Protein AF-A0A5D2IT10-F1 (afdb_monomer_lite)

pLDDT: mean 72.0, std 15.16, range [38.53, 90.75]

Organism: Gossypium tomentosum (NCBI:txid34277)

Structure (mmCIF, N/CA/C/O backbone):
data_AF-A0A5D2IT10-F1
#
_entry.id   AF-A0A5D2IT10-F1
#
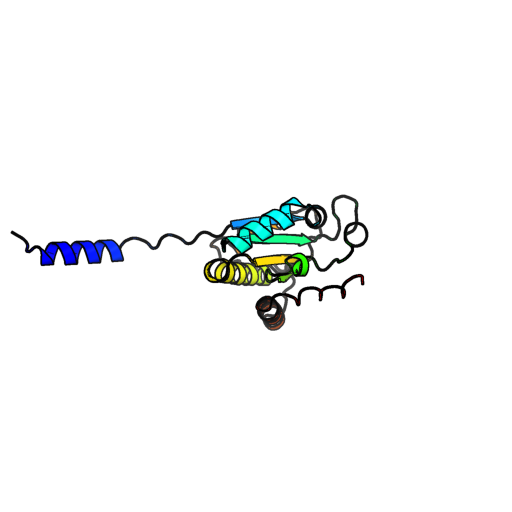loop_
_atom_site.group_PDB
_atom_site.id
_atom_site.type_symbol
_atom_site.label_atom_id
_atom_site.label_alt_id
_atom_site.label_comp_id
_atom_site.label_asym_id
_atom_site.label_entity_id
_atom_site.label_seq_id
_atom_site.pdbx_PDB_ins_code
_atom_site.Cartn_x
_atom_site.Cartn_y
_atom_site.Cartn_z
_atom_site.occupancy
_atom_site.B_iso_or_equiv
_atom_site.auth_seq_id
_atom_site.auth_comp_id
_atom_site.auth_asym_id
_atom_site.auth_atom_id
_atom_site.pdbx_PDB_model_num
ATOM 1 N N . MET A 1 1 ? -26.273 17.226 50.286 1.00 62.66 1 MET A N 1
ATOM 2 C CA . MET A 1 1 ? -25.646 16.013 49.720 1.00 62.66 1 MET A CA 1
ATOM 3 C C . MET A 1 1 ? -26.176 15.873 48.305 1.00 62.66 1 MET A C 1
ATOM 5 O O . MET A 1 1 ? -27.368 15.647 48.166 1.00 62.66 1 MET A O 1
ATOM 9 N N . THR A 1 2 ? -25.361 16.122 47.278 1.00 70.25 2 THR A N 1
ATOM 10 C CA . THR A 1 2 ? -25.762 15.884 45.879 1.00 70.25 2 THR A CA 1
ATOM 11 C C . THR A 1 2 ? -26.135 14.417 45.708 1.00 70.25 2 THR A C 1
ATOM 13 O O . THR A 1 2 ? -25.456 13.541 46.259 1.00 70.25 2 THR A O 1
ATOM 16 N N . SER A 1 3 ? -27.249 14.166 45.022 1.00 81.94 3 SER A N 1
ATOM 17 C CA . SER A 1 3 ? -27.814 12.828 44.885 1.00 81.94 3 SER A CA 1
ATOM 18 C C . SER A 1 3 ? -26.859 11.932 44.090 1.00 81.94 3 SER A C 1
ATOM 20 O O . SER A 1 3 ? -26.036 12.413 43.307 1.00 81.94 3 SER A O 1
ATOM 22 N N . LEU A 1 4 ? -26.926 10.616 44.304 1.00 83.50 4 LEU A N 1
ATOM 23 C CA . LEU A 1 4 ? -26.081 9.660 43.578 1.00 83.50 4 LEU A CA 1
ATOM 24 C C . LEU A 1 4 ? -26.278 9.791 42.054 1.00 83.50 4 LEU A C 1
ATOM 26 O O . LEU A 1 4 ? -25.324 9.674 41.292 1.00 83.50 4 LEU A O 1
ATOM 30 N N . THR A 1 5 ? -27.497 10.132 41.637 1.00 82.31 5 THR A N 1
ATOM 31 C CA . THR A 1 5 ? -27.884 10.435 40.257 1.00 82.31 5 THR A CA 1
ATOM 32 C C . THR A 1 5 ? -27.163 11.655 39.682 1.00 82.31 5 THR A C 1
ATOM 34 O O . THR A 1 5 ? -26.700 11.587 38.548 1.00 82.31 5 THR A O 1
ATOM 37 N N . ASP A 1 6 ? -26.953 12.720 40.464 1.00 85.12 6 ASP A N 1
ATOM 38 C CA . ASP A 1 6 ? -26.204 13.904 40.001 1.00 85.12 6 ASP A CA 1
ATOM 39 C C . ASP A 1 6 ? -24.723 13.582 39.763 1.00 85.12 6 ASP A C 1
ATOM 41 O O . ASP A 1 6 ? -24.081 14.141 38.875 1.00 85.12 6 ASP A O 1
ATOM 45 N N . LYS A 1 7 ? -24.163 12.661 40.559 1.00 88.06 7 LYS A N 1
ATOM 46 C CA . LYS A 1 7 ? -22.774 12.208 40.402 1.00 88.06 7 LYS A CA 1
ATOM 47 C C . LYS A 1 7 ? -22.599 11.317 39.174 1.00 88.06 7 LYS A C 1
ATOM 49 O O . LYS A 1 7 ? -21.593 11.457 38.488 1.00 88.06 7 LYS A O 1
ATOM 54 N N . ILE A 1 8 ? -23.571 10.448 38.889 1.00 87.25 8 ILE A N 1
ATOM 55 C CA . ILE A 1 8 ? -23.568 9.592 37.692 1.00 87.25 8 ILE A CA 1
ATOM 56 C C . ILE A 1 8 ? -23.685 10.451 36.431 1.00 87.25 8 ILE A C 1
ATOM 58 O O . ILE A 1 8 ? -22.838 10.333 35.553 1.00 87.25 8 ILE A O 1
ATOM 62 N N . ALA A 1 9 ? -24.634 11.392 36.388 1.00 86.19 9 ALA A N 1
ATOM 63 C CA . ALA A 1 9 ? -24.802 12.293 35.245 1.00 86.19 9 ALA A CA 1
ATOM 64 C C . ALA A 1 9 ? -23.547 13.144 34.980 1.00 86.19 9 ALA A C 1
ATOM 66 O O . ALA A 1 9 ? -23.167 13.373 33.833 1.00 86.19 9 ALA A O 1
ATOM 67 N N . LYS A 1 10 ? -22.859 13.580 36.044 1.00 84.94 10 LYS A N 1
ATOM 68 C CA . LYS A 1 10 ? -21.592 14.307 35.923 1.00 84.94 10 LYS A CA 1
ATOM 69 C C . LYS A 1 10 ? -20.466 13.422 35.374 1.00 84.94 10 LYS A C 1
ATOM 71 O O . LYS A 1 10 ? -19.724 13.875 34.510 1.00 84.94 10 LYS A O 1
ATOM 76 N N . MET A 1 11 ? -20.356 12.175 35.835 1.00 82.75 11 MET A N 1
ATOM 77 C CA . MET A 1 11 ? -19.365 11.226 35.311 1.00 82.75 11 MET A CA 1
ATOM 78 C C . MET A 1 11 ? -19.638 10.842 33.850 1.00 82.75 11 MET A C 1
ATOM 80 O O . MET A 1 11 ? -18.695 10.722 33.076 1.00 82.75 11 MET A O 1
ATOM 84 N N . GLU A 1 12 ? -20.903 10.687 33.450 1.00 83.31 12 GLU A N 1
ATOM 85 C CA . GLU A 1 12 ? -21.279 10.422 32.053 1.00 83.31 12 GLU A CA 1
ATOM 86 C C . GLU A 1 12 ? -20.942 11.606 31.135 1.00 83.31 12 GLU A C 1
ATOM 88 O O . GLU A 1 12 ? -20.397 11.406 30.049 1.00 83.31 12 GLU A O 1
ATOM 93 N N . ALA A 1 13 ? -21.182 12.838 31.594 1.00 81.38 13 ALA A N 1
ATOM 94 C CA . ALA A 1 13 ? -20.818 14.049 30.862 1.00 81.38 13 ALA A CA 1
ATOM 95 C C . ALA A 1 13 ? -19.292 14.223 30.732 1.00 81.38 13 ALA A C 1
ATOM 97 O O . ALA A 1 13 ? -18.807 14.612 29.673 1.00 81.38 13 ALA A O 1
ATOM 98 N N . GLU A 1 14 ? -18.525 13.903 31.779 1.00 80.69 14 GLU A N 1
ATOM 99 C CA . GLU A 1 14 ? -17.054 13.933 31.747 1.00 80.69 14 GLU A CA 1
ATOM 100 C C . GLU A 1 14 ? -16.475 12.839 30.833 1.00 80.69 14 GLU A C 1
ATOM 102 O O . GLU A 1 14 ? -15.496 13.086 30.131 1.00 80.69 14 GLU A O 1
ATOM 107 N N . LEU A 1 15 ? -17.106 11.659 30.768 1.00 75.88 15 LEU A N 1
ATOM 108 C CA . LEU A 1 15 ? -16.718 10.583 29.850 1.00 75.88 15 LEU A CA 1
ATOM 109 C C . LEU A 1 15 ? -16.981 10.955 28.380 1.00 75.88 15 LEU A C 1
ATOM 111 O O . LEU A 1 15 ? -16.189 10.610 27.509 1.00 75.88 15 LEU A O 1
ATOM 115 N N . GLN A 1 16 ? -18.070 11.677 28.101 1.00 69.75 16 GLN A N 1
ATOM 116 C CA . GLN A 1 16 ? -18.397 12.178 26.759 1.00 69.75 16 GLN A CA 1
ATOM 117 C C . GLN A 1 16 ? -17.571 13.409 26.354 1.00 69.75 16 GLN A C 1
ATOM 119 O O . GLN A 1 16 ? -17.407 13.662 25.163 1.00 69.75 16 GLN A O 1
ATOM 124 N N . ALA A 1 17 ? -17.043 14.160 27.325 1.00 73.56 17 ALA A N 1
ATOM 125 C CA . ALA A 1 17 ? -16.136 15.285 27.100 1.00 73.56 17 ALA A CA 1
ATOM 126 C C . ALA A 1 17 ? -14.662 14.864 26.944 1.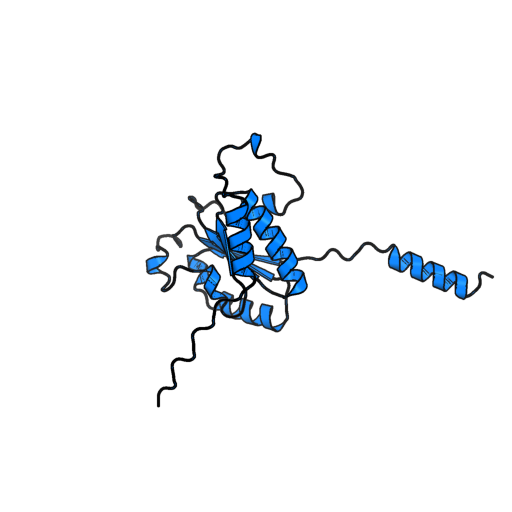00 73.56 17 ALA A C 1
ATOM 128 O O . ALA A 1 17 ? -13.828 15.699 26.590 1.00 73.56 17 ALA A O 1
ATOM 129 N N . ALA A 1 18 ? -14.326 13.597 27.214 1.00 70.50 18 ALA A N 1
ATOM 130 C CA . ALA A 1 18 ? -12.990 13.074 26.971 1.00 70.50 18 ALA A CA 1
ATOM 131 C C . ALA A 1 18 ? -12.673 13.143 25.469 1.00 70.50 18 ALA A C 1
ATOM 133 O O . ALA A 1 18 ? -13.468 12.704 24.636 1.00 70.50 18 ALA A O 1
ATOM 134 N N . GLU A 1 19 ? -11.513 13.704 25.120 1.00 64.31 19 GLU A N 1
ATOM 135 C CA . GLU A 1 19 ? -11.099 13.805 23.722 1.00 64.31 19 GLU A CA 1
ATOM 136 C C . GLU A 1 19 ? -11.079 12.411 23.076 1.00 64.31 19 GLU A C 1
ATOM 138 O O . GLU A 1 19 ? -10.562 11.459 23.678 1.00 64.31 1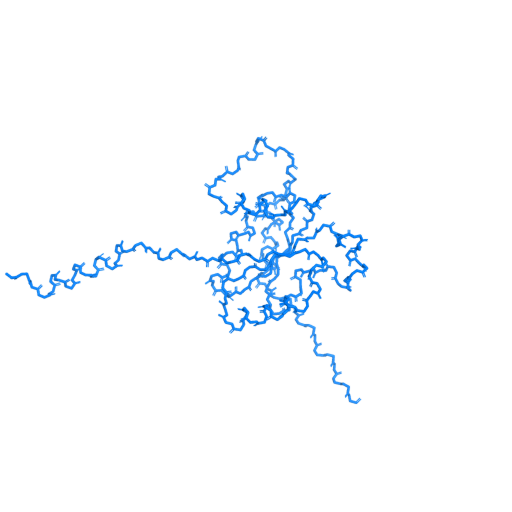9 GLU A O 1
ATOM 143 N N . PRO A 1 20 ? -11.637 12.258 21.861 1.00 62.12 20 PRO A N 1
ATOM 144 C CA . PRO A 1 20 ? -11.649 10.972 21.189 1.00 62.12 20 PRO A CA 1
ATOM 145 C C . PRO A 1 20 ? -10.211 10.483 21.033 1.00 62.12 20 PRO A C 1
ATOM 147 O O . PRO A 1 20 ? -9.344 11.216 20.550 1.00 62.12 20 PRO A O 1
ATOM 150 N N . VAL A 1 21 ? -9.959 9.235 21.440 1.00 59.97 21 VAL A N 1
ATOM 151 C CA . VAL A 1 21 ? -8.648 8.601 21.278 1.00 59.97 21 VAL A CA 1
ATOM 152 C C . VAL A 1 21 ? -8.259 8.723 19.810 1.00 59.97 21 VAL A C 1
ATOM 154 O O . VAL A 1 21 ? -8.938 8.196 18.927 1.00 59.97 21 VAL A O 1
ATOM 157 N N . LYS A 1 22 ? -7.193 9.480 19.540 1.00 64.88 22 LYS A N 1
ATOM 158 C CA . LYS A 1 22 ? -6.757 9.773 18.177 1.00 64.88 22 LYS A CA 1
ATOM 159 C C . LYS A 1 22 ? -6.429 8.451 17.487 1.00 64.88 22 LYS A C 1
ATOM 161 O O . LYS A 1 22 ? -5.488 7.767 17.877 1.00 64.88 22 LYS A O 1
ATOM 166 N N . SER A 1 23 ? -7.210 8.081 16.475 1.00 70.38 23 SER A N 1
ATOM 167 C CA . SER A 1 23 ? -6.997 6.851 15.714 1.00 70.38 23 SER A CA 1
ATOM 168 C C . SER A 1 23 ? -5.669 6.943 14.956 1.00 70.38 23 SER A C 1
ATOM 170 O O . SER A 1 23 ? -5.513 7.800 14.076 1.00 70.38 23 SER A O 1
ATOM 172 N N . VAL A 1 24 ? -4.715 6.085 15.311 1.00 80.50 24 VAL A N 1
ATOM 173 C CA . VAL A 1 24 ? -3.382 6.036 14.700 1.00 80.50 24 VAL A CA 1
ATOM 174 C C . VAL A 1 24 ? -3.351 4.930 13.652 1.00 80.50 24 VAL A C 1
ATOM 176 O O . VAL A 1 24 ? -3.832 3.827 13.892 1.00 80.50 24 VAL A O 1
ATOM 179 N N . VAL A 1 25 ? -2.767 5.234 12.497 1.00 82.62 25 VAL A N 1
ATOM 180 C CA . VAL A 1 25 ? -2.442 4.259 11.450 1.00 82.62 25 VAL A CA 1
ATOM 181 C C . VAL A 1 25 ? -0.932 4.242 11.255 1.00 82.62 25 VAL A C 1
ATOM 183 O O . VAL A 1 25 ? -0.275 5.266 11.454 1.00 82.62 25 VAL A O 1
ATOM 186 N N . PHE A 1 26 ? -0.380 3.094 10.872 1.00 82.62 26 PHE A N 1
ATOM 187 C CA . PHE A 1 26 ? 1.049 2.954 10.598 1.00 82.62 26 PHE A CA 1
ATOM 188 C C . PHE A 1 26 ? 1.302 2.853 9.097 1.00 82.62 26 PHE A C 1
ATOM 190 O O . PHE A 1 26 ? 0.716 2.005 8.431 1.00 82.62 26 PHE A O 1
ATOM 197 N N . PHE A 1 27 ? 2.211 3.679 8.582 1.00 83.19 27 PHE A N 1
ATOM 198 C CA . PHE A 1 27 ? 2.716 3.571 7.214 1.00 83.19 27 PHE A CA 1
ATOM 199 C C . PHE A 1 27 ? 4.065 2.849 7.230 1.00 83.19 27 PHE A C 1
ATOM 201 O O . PHE A 1 27 ? 5.007 3.295 7.886 1.00 83.19 27 PHE A O 1
ATOM 208 N N . ALA A 1 28 ? 4.157 1.731 6.515 1.00 84.94 28 ALA A N 1
ATOM 209 C CA . ALA A 1 28 ? 5.374 0.944 6.360 1.00 84.94 28 ALA A CA 1
ATOM 210 C C . ALA A 1 28 ? 5.832 1.007 4.900 1.00 84.94 28 ALA A C 1
ATOM 212 O O . ALA A 1 28 ? 5.216 0.396 4.029 1.00 84.94 28 ALA A O 1
ATOM 213 N N . LEU A 1 29 ? 6.903 1.756 4.642 1.00 83.25 29 LEU A N 1
ATOM 214 C CA . LEU A 1 29 ? 7.400 2.016 3.294 1.00 83.25 29 LEU A CA 1
ATOM 215 C C . LEU A 1 29 ? 8.480 1.003 2.889 1.00 83.25 29 LEU A C 1
ATOM 217 O O . LEU A 1 29 ? 9.327 0.601 3.694 1.00 83.25 29 LEU A O 1
ATOM 221 N N . SER A 1 30 ? 8.467 0.594 1.624 1.00 83.94 30 SER A N 1
ATOM 222 C CA . SER A 1 30 ? 9.463 -0.291 1.024 1.00 83.94 30 SER A CA 1
ATOM 223 C C . SER A 1 30 ? 9.699 0.062 -0.437 1.00 83.94 30 SER A C 1
ATOM 225 O O . SER A 1 30 ? 8.752 0.351 -1.152 1.00 83.94 30 SER A O 1
ATOM 227 N N . GLY A 1 31 ? 10.941 -0.032 -0.909 1.00 83.31 31 GLY A N 1
ATOM 228 C CA . GLY A 1 31 ? 11.243 0.093 -2.339 1.00 83.31 31 GLY A CA 1
ATOM 229 C C . GLY A 1 31 ? 10.860 -1.151 -3.155 1.00 83.31 31 GLY A C 1
ATOM 230 O O . GLY A 1 31 ? 10.673 -2.246 -2.612 1.00 83.31 31 GLY A O 1
ATOM 231 N N . ASP A 1 32 ? 10.838 -1.010 -4.474 1.00 83.69 32 ASP A N 1
ATOM 232 C CA . ASP A 1 32 ? 10.622 -2.070 -5.470 1.00 83.69 32 ASP A CA 1
ATOM 233 C C . ASP A 1 32 ?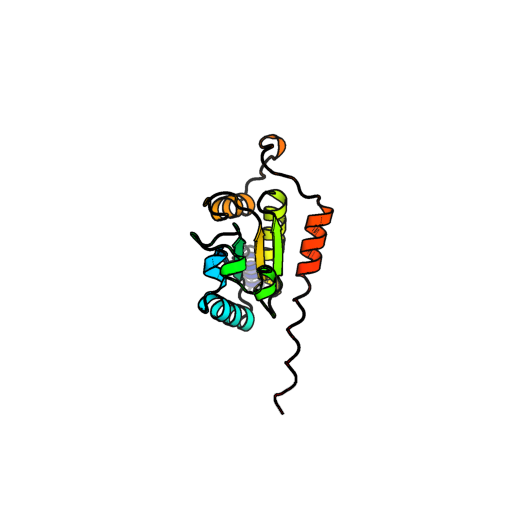 11.573 -3.273 -5.304 1.00 83.69 32 ASP A C 1
ATOM 235 O O . ASP A 1 32 ? 11.147 -4.432 -5.374 1.00 83.69 32 ASP A O 1
ATOM 239 N N . GLY A 1 33 ? 12.854 -3.019 -5.014 1.00 83.00 33 GLY A N 1
ATOM 240 C CA . GLY A 1 33 ? 13.847 -4.063 -4.754 1.00 83.00 33 GLY A CA 1
ATOM 241 C C . GLY A 1 33 ? 13.616 -4.778 -3.419 1.00 83.00 33 GLY A C 1
ATOM 242 O O . GLY A 1 33 ? 13.830 -5.987 -3.296 1.00 83.00 33 GLY A O 1
ATOM 243 N N . ALA A 1 34 ? 13.118 -4.049 -2.418 1.00 85.56 34 ALA A N 1
ATOM 244 C CA . ALA A 1 34 ? 12.773 -4.602 -1.114 1.00 85.56 34 ALA A CA 1
ATOM 245 C C . ALA A 1 34 ? 11.482 -5.427 -1.145 1.00 85.56 34 ALA A C 1
ATOM 247 O O . ALA A 1 34 ? 11.348 -6.342 -0.332 1.00 85.56 34 ALA A O 1
ATOM 248 N N . ALA A 1 35 ? 10.581 -5.161 -2.093 1.00 85.62 35 ALA A N 1
ATOM 249 C CA . ALA A 1 35 ? 9.270 -5.796 -2.206 1.00 85.62 35 ALA A CA 1
ATOM 250 C C . ALA A 1 35 ? 9.310 -7.317 -2.453 1.00 85.62 35 ALA A C 1
ATOM 252 O O . ALA A 1 35 ? 8.284 -7.988 -2.352 1.00 85.62 35 ALA A O 1
ATOM 253 N N . ASN A 1 36 ? 10.478 -7.876 -2.784 1.00 87.50 36 ASN A N 1
ATOM 254 C CA . ASN A 1 36 ? 10.693 -9.319 -2.941 1.00 87.50 36 ASN A CA 1
ATOM 255 C C . ASN A 1 36 ? 11.160 -10.015 -1.645 1.00 87.50 36 ASN A C 1
ATOM 257 O O . ASN A 1 36 ? 11.416 -11.219 -1.655 1.00 87.50 36 ASN A O 1
ATOM 261 N N . ARG A 1 37 ? 11.307 -9.293 -0.525 1.00 88.75 37 ARG A N 1
ATOM 262 C CA . ARG A 1 37 ? 11.745 -9.884 0.749 1.00 88.75 37 ARG A CA 1
ATOM 263 C C . ARG A 1 37 ? 10.621 -10.654 1.438 1.00 88.75 37 ARG A C 1
ATOM 265 O O . ARG A 1 37 ? 9.520 -10.140 1.608 1.00 88.75 37 ARG A O 1
ATOM 272 N N . ARG A 1 38 ? 10.946 -11.853 1.940 1.00 90.12 38 ARG A N 1
ATOM 273 C CA . ARG A 1 38 ? 10.027 -12.724 2.699 1.00 90.12 38 ARG A CA 1
ATOM 274 C C . ARG A 1 38 ? 9.357 -12.005 3.874 1.00 90.12 38 ARG A C 1
ATOM 276 O O . ARG A 1 38 ? 8.166 -12.197 4.086 1.00 90.12 38 ARG A O 1
ATOM 283 N N . GLN A 1 39 ? 10.095 -11.152 4.587 1.00 88.94 39 GLN A N 1
ATOM 284 C CA . GLN A 1 39 ? 9.583 -10.463 5.777 1.00 88.94 39 GLN A CA 1
ATOM 285 C C . GLN A 1 39 ? 8.339 -9.611 5.489 1.00 88.94 39 GLN A C 1
ATOM 287 O O . GLN A 1 39 ? 7.495 -9.466 6.363 1.00 88.94 39 GLN A O 1
ATOM 292 N N . LEU A 1 40 ? 8.191 -9.076 4.271 1.00 88.12 40 LEU A N 1
ATOM 293 C CA . LEU A 1 40 ? 7.016 -8.279 3.904 1.00 88.12 40 LEU A CA 1
ATOM 294 C C . LEU A 1 40 ? 5.758 -9.140 3.782 1.00 88.12 40 LEU A C 1
ATOM 296 O O . LEU A 1 40 ? 4.693 -8.724 4.223 1.00 88.12 40 LEU A O 1
ATOM 300 N N . PHE A 1 41 ? 5.886 -10.350 3.240 1.00 89.19 41 PHE A N 1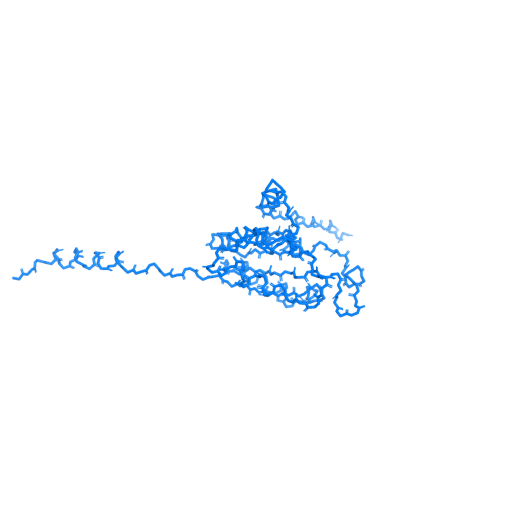
ATOM 301 C CA . PHE A 1 41 ? 4.771 -11.293 3.134 1.00 89.19 41 PHE A CA 1
ATOM 302 C C . PHE A 1 41 ? 4.374 -11.859 4.501 1.00 89.19 41 PHE A C 1
ATOM 304 O O . PHE A 1 41 ? 3.193 -12.048 4.775 1.00 89.19 41 PHE A O 1
ATOM 311 N N . GLU A 1 42 ? 5.346 -12.086 5.386 1.00 90.75 42 GLU A N 1
ATOM 312 C CA . GLU A 1 42 ? 5.072 -12.490 6.769 1.00 90.75 42 GLU A CA 1
ATOM 313 C C . GLU A 1 42 ? 4.388 -11.375 7.562 1.00 90.75 42 GLU A C 1
ATOM 315 O O . GLU A 1 42 ? 3.397 -11.629 8.245 1.00 90.75 42 GLU A O 1
ATOM 320 N N . ALA A 1 43 ? 4.881 -10.138 7.437 1.00 90.12 43 ALA A N 1
ATOM 321 C CA . ALA A 1 43 ? 4.288 -8.974 8.085 1.00 90.12 43 ALA A CA 1
ATOM 322 C C . ALA A 1 43 ? 2.856 -8.729 7.600 1.00 90.12 43 ALA A C 1
ATOM 324 O O . ALA A 1 43 ? 1.979 -8.497 8.426 1.00 90.12 43 ALA A O 1
ATOM 325 N N . LEU A 1 44 ? 2.614 -8.848 6.290 1.00 89.00 44 LEU A N 1
ATOM 326 C CA . LEU A 1 44 ? 1.278 -8.755 5.707 1.00 89.00 44 LEU A CA 1
ATOM 327 C C . LEU A 1 44 ? 0.327 -9.818 6.272 1.00 89.00 44 LEU A C 1
ATOM 329 O O . LEU A 1 44 ? -0.824 -9.528 6.584 1.00 89.00 44 LEU A O 1
ATOM 333 N N . ASN A 1 45 ? 0.812 -11.049 6.422 1.00 90.25 45 ASN A N 1
ATOM 334 C CA . ASN A 1 45 ? -0.001 -12.135 6.952 1.00 90.25 45 ASN A CA 1
ATOM 335 C C . ASN A 1 45 ? -0.395 -11.902 8.403 1.00 90.25 45 ASN A C 1
ATOM 337 O O . ASN A 1 45 ? -1.544 -12.120 8.768 1.00 90.25 45 ASN A O 1
ATOM 341 N N . ILE A 1 46 ? 0.537 -11.429 9.226 1.00 90.62 46 ILE A N 1
ATOM 342 C CA . ILE A 1 46 ? 0.243 -11.100 10.621 1.00 90.62 46 ILE A CA 1
ATOM 343 C C . ILE A 1 46 ? -0.683 -9.881 10.704 1.00 90.62 46 ILE A C 1
ATOM 345 O O . ILE A 1 46 ? -1.620 -9.891 11.498 1.00 90.62 46 ILE A O 1
ATOM 349 N N . SER A 1 47 ? -0.464 -8.852 9.878 1.00 89.12 47 SER A N 1
ATOM 350 C CA . SER A 1 47 ? -1.308 -7.656 9.899 1.00 89.12 47 SER A CA 1
ATOM 351 C C . SER A 1 47 ? -2.738 -7.948 9.467 1.00 89.12 47 SER A C 1
ATOM 353 O O . SER A 1 47 ? -3.655 -7.394 10.063 1.00 89.12 47 SER A O 1
ATOM 355 N N . ALA A 1 48 ? -2.941 -8.833 8.491 1.00 87.62 48 ALA A N 1
ATOM 356 C CA . ALA A 1 48 ? -4.277 -9.225 8.052 1.00 87.62 48 ALA A CA 1
ATOM 357 C C . ALA A 1 48 ? -4.944 -10.205 9.016 1.00 87.62 48 ALA A C 1
ATOM 359 O O . ALA A 1 48 ? -6.150 -10.153 9.199 1.00 87.62 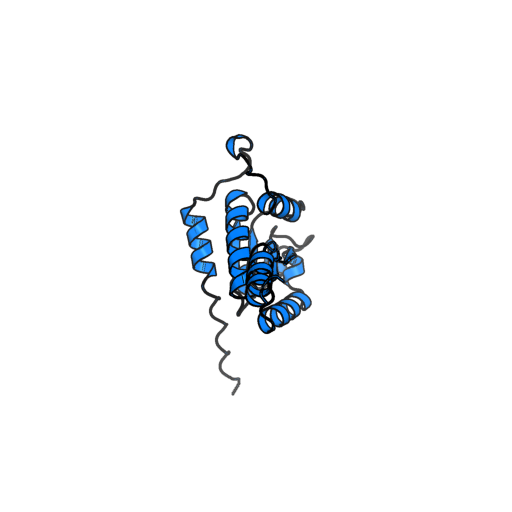48 ALA A O 1
ATOM 360 N N . LEU A 1 49 ? -4.172 -11.070 9.676 1.00 88.56 49 LEU A N 1
ATOM 361 C CA . LEU A 1 49 ? -4.714 -11.988 10.677 1.00 88.56 49 LEU A CA 1
ATOM 362 C C . LEU A 1 49 ? -5.260 -11.257 11.914 1.00 88.56 49 LEU A C 1
ATOM 364 O O . LEU A 1 49 ? -6.158 -11.768 12.579 1.00 88.56 49 LEU A O 1
ATOM 368 N N . TRP A 1 50 ? -4.683 -10.104 12.253 1.00 89.38 50 TRP A N 1
ATOM 369 C CA . TRP A 1 50 ? -5.043 -9.315 13.437 1.00 89.38 50 TRP A CA 1
ATOM 370 C C . TRP A 1 50 ? -5.776 -8.011 13.108 1.00 89.38 50 TRP A C 1
ATOM 372 O O . TRP A 1 50 ? -5.922 -7.175 13.998 1.00 89.38 50 TRP A O 1
ATOM 382 N N . ASP A 1 51 ? -6.187 -7.816 11.851 1.00 87.69 51 ASP A N 1
ATOM 383 C CA . ASP A 1 51 ? -6.845 -6.595 11.367 1.00 87.69 51 ASP A CA 1
ATOM 384 C C . ASP A 1 51 ? -6.123 -5.306 11.803 1.00 87.69 51 ASP A C 1
ATOM 386 O O . ASP A 1 51 ? -6.730 -4.311 12.204 1.00 87.69 51 ASP A O 1
ATOM 390 N N . LEU A 1 52 ? -4.785 -5.321 11.759 1.00 88.12 52 LEU A N 1
ATOM 391 C CA . LEU A 1 52 ? -3.988 -4.177 12.188 1.00 88.12 52 LEU A CA 1
ATOM 392 C C . LEU A 1 52 ? -4.172 -3.000 11.217 1.00 88.12 52 LEU A C 1
ATOM 394 O O . LEU A 1 52 ? -4.151 -3.209 9.999 1.00 88.12 52 LEU A O 1
ATOM 398 N N . PRO A 1 53 ? -4.230 -1.751 11.721 1.00 87.25 53 PRO A N 1
ATOM 399 C CA . PRO A 1 53 ? -4.308 -0.544 10.899 1.00 87.25 53 PRO A CA 1
ATOM 400 C C . PRO A 1 53 ? -2.940 -0.207 10.273 1.00 87.25 53 PRO A C 1
ATOM 402 O O . PRO A 1 53 ? -2.313 0.812 10.583 1.00 87.25 53 PRO A O 1
ATOM 405 N N . ALA A 1 54 ? -2.456 -1.101 9.411 1.00 86.00 54 ALA A N 1
ATOM 406 C CA . ALA A 1 54 ? -1.162 -1.028 8.745 1.00 86.00 54 ALA A CA 1
ATOM 407 C C . ALA A 1 54 ? -1.331 -0.784 7.240 1.00 86.00 54 ALA A C 1
ATOM 409 O O . ALA A 1 54 ? -2.009 -1.534 6.538 1.00 86.00 54 ALA A O 1
ATOM 410 N N . ILE A 1 55 ? -0.670 0.255 6.742 1.00 86.69 55 ILE A N 1
ATOM 411 C CA . ILE A 1 55 ? -0.642 0.635 5.332 1.00 86.69 55 ILE A CA 1
ATOM 412 C C . ILE A 1 55 ? 0.751 0.306 4.802 1.00 86.69 55 ILE A C 1
ATOM 414 O O . ILE A 1 55 ? 1.744 0.917 5.203 1.00 86.69 55 ILE A O 1
ATOM 418 N N . LEU A 1 56 ? 0.830 -0.690 3.925 1.00 86.44 56 LEU A N 1
ATOM 419 C CA . LEU A 1 56 ? 2.079 -1.131 3.308 1.00 86.44 56 LEU A CA 1
ATOM 420 C C . LEU A 1 56 ? 2.270 -0.381 1.995 1.00 86.44 56 LEU A C 1
ATOM 422 O O . LEU A 1 56 ? 1.478 -0.555 1.072 1.00 86.44 56 LEU A O 1
ATOM 426 N N . VAL A 1 57 ? 3.308 0.446 1.919 1.00 84.81 57 VAL A N 1
ATOM 427 C CA . VAL A 1 57 ? 3.599 1.286 0.756 1.00 84.81 57 VAL A CA 1
ATOM 428 C C . VAL A 1 57 ? 4.789 0.721 -0.010 1.00 84.81 57 VAL A C 1
ATOM 430 O O . VAL A 1 57 ? 5.855 0.500 0.566 1.00 84.81 57 VAL A O 1
ATOM 433 N N . TYR A 1 58 ? 4.614 0.507 -1.312 1.00 83.94 58 TYR A N 1
ATOM 434 C CA . TYR A 1 58 ? 5.673 0.098 -2.231 1.00 83.94 58 TYR A CA 1
ATOM 435 C C . TYR A 1 58 ? 6.057 1.245 -3.162 1.00 83.94 58 TYR A C 1
ATOM 437 O O . TYR A 1 58 ? 5.311 1.547 -4.090 1.00 83.94 58 TYR A O 1
ATOM 445 N N . GLU A 1 59 ? 7.225 1.839 -2.948 1.00 81.12 59 GLU A N 1
ATOM 446 C CA . GLU A 1 59 ? 7.795 2.882 -3.800 1.00 81.12 59 GLU A CA 1
ATOM 447 C C . GLU A 1 59 ? 8.480 2.244 -5.016 1.00 81.12 59 GLU A C 1
ATOM 449 O O . GLU A 1 59 ? 9.489 1.546 -4.876 1.00 81.12 59 GLU A O 1
ATOM 454 N N . ASN A 1 60 ? 7.934 2.466 -6.213 1.00 80.88 60 ASN A N 1
ATOM 455 C CA . ASN A 1 60 ? 8.493 1.951 -7.457 1.00 80.88 60 ASN A CA 1
ATOM 456 C C . ASN A 1 60 ? 9.114 3.061 -8.316 1.00 80.88 60 ASN A C 1
ATOM 458 O O . ASN A 1 60 ? 8.422 3.812 -9.007 1.00 80.88 60 ASN A O 1
ATOM 462 N N . ASN A 1 61 ? 10.445 3.104 -8.304 1.00 78.06 61 ASN A N 1
ATOM 463 C CA . ASN A 1 61 ? 11.297 3.934 -9.160 1.00 78.06 61 ASN A CA 1
ATOM 464 C C . ASN A 1 61 ? 11.861 3.155 -10.371 1.00 78.06 61 ASN A C 1
ATOM 466 O O . ASN A 1 61 ? 12.770 3.634 -11.046 1.00 78.06 61 ASN A O 1
ATOM 470 N N . HIS A 1 62 ? 11.353 1.944 -10.624 1.00 82.00 62 HIS A N 1
ATOM 471 C CA . HIS A 1 62 ? 11.807 0.972 -11.625 1.00 82.00 62 HIS A CA 1
ATOM 472 C C . HIS A 1 62 ? 13.176 0.316 -11.373 1.00 82.00 62 HIS A C 1
ATOM 474 O O . HIS A 1 62 ? 13.556 -0.570 -12.151 1.00 82.00 62 HIS A O 1
ATOM 480 N N . TYR A 1 63 ? 13.909 0.703 -10.321 1.00 81.44 63 TYR A N 1
ATOM 481 C CA . TYR A 1 63 ? 15.266 0.228 -10.050 1.00 81.44 63 TYR A CA 1
ATOM 482 C C . TYR A 1 63 ? 15.568 0.053 -8.554 1.00 81.44 63 TYR A C 1
ATOM 484 O O . TYR A 1 63 ? 15.828 1.006 -7.816 1.00 81.44 63 TYR A O 1
ATOM 492 N N . GLY A 1 64 ? 15.746 -1.204 -8.151 1.00 82.81 64 GLY A N 1
ATOM 493 C CA . GLY A 1 64 ? 16.382 -1.565 -6.893 1.00 82.81 64 GLY A CA 1
ATOM 494 C C . GLY A 1 64 ? 17.901 -1.504 -7.031 1.00 82.81 64 GLY A C 1
ATOM 495 O O . GLY A 1 64 ? 18.522 -2.458 -7.520 1.00 82.81 64 GLY A O 1
ATOM 496 N N . MET A 1 65 ? 18.514 -0.401 -6.591 1.00 83.50 65 MET A N 1
ATOM 497 C CA . MET A 1 65 ? 19.934 -0.107 -6.834 1.00 83.50 65 MET A CA 1
ATOM 498 C C . MET A 1 65 ? 20.224 -0.111 -8.350 1.00 83.50 65 MET A C 1
ATOM 500 O O . MET A 1 65 ? 19.708 0.722 -9.082 1.00 83.50 65 MET A O 1
ATOM 504 N N . GLY A 1 66 ? 21.008 -1.069 -8.857 1.00 83.88 66 GLY A N 1
ATOM 505 C CA . GLY A 1 66 ? 21.280 -1.235 -10.293 1.00 83.88 66 GLY A CA 1
ATOM 506 C C . GLY A 1 66 ? 20.406 -2.278 -10.998 1.00 83.88 66 GLY A C 1
ATOM 507 O O . GLY A 1 66 ? 20.659 -2.609 -12.159 1.00 83.88 66 GLY A O 1
ATOM 508 N N . THR A 1 67 ? 19.422 -2.863 -10.308 1.00 84.56 67 THR A N 1
ATOM 509 C CA . THR A 1 67 ? 18.607 -3.956 -10.855 1.00 84.56 67 THR A CA 1
ATOM 510 C C . THR A 1 67 ? 17.222 -3.453 -11.222 1.00 84.56 67 THR A C 1
ATOM 512 O O . THR A 1 67 ? 16.442 -3.088 -10.351 1.00 84.56 67 THR A O 1
ATOM 515 N N . ALA A 1 68 ? 16.910 -3.484 -12.515 1.00 86.62 68 ALA A N 1
ATOM 516 C CA . ALA A 1 68 ? 15.597 -3.104 -13.017 1.00 86.62 68 ALA A CA 1
ATOM 517 C C . ALA A 1 68 ? 14.474 -4.027 -12.508 1.00 86.62 68 ALA A C 1
ATOM 519 O O . ALA A 1 68 ? 14.681 -5.241 -12.378 1.00 86.62 68 ALA A O 1
ATOM 520 N N . GLU A 1 69 ? 13.269 -3.483 -12.314 1.00 85.31 69 GLU A N 1
ATOM 521 C CA . GLU A 1 69 ? 12.109 -4.212 -11.774 1.00 85.31 69 GLU A CA 1
ATOM 522 C C . GLU A 1 69 ? 11.804 -5.512 -12.541 1.00 85.31 69 GLU A C 1
ATOM 524 O O . GLU A 1 69 ? 11.598 -6.560 -11.934 1.00 85.31 69 GLU A O 1
ATOM 529 N N . TRP A 1 70 ? 11.886 -5.507 -13.878 1.00 85.00 70 TRP A N 1
ATOM 530 C CA . TRP A 1 70 ? 11.604 -6.682 -14.718 1.00 85.00 70 TRP A CA 1
ATOM 531 C C . TRP A 1 70 ? 12.684 -7.768 -14.633 1.00 85.00 70 TRP A C 1
ATOM 533 O O . TRP A 1 70 ? 12.469 -8.898 -15.071 1.00 85.00 70 TRP A O 1
ATOM 543 N N . ARG A 1 71 ? 13.860 -7.433 -14.088 1.00 87.19 71 ARG A N 1
ATOM 544 C CA . ARG A 1 71 ? 14.943 -8.383 -13.795 1.00 87.19 71 ARG A CA 1
ATOM 545 C C . ARG A 1 71 ? 14.864 -8.912 -12.366 1.00 87.19 71 ARG A C 1
ATOM 547 O O . ARG A 1 71 ? 15.318 -10.025 -12.121 1.00 87.19 71 ARG A O 1
ATOM 554 N N . ALA A 1 72 ? 14.314 -8.126 -11.442 1.00 86.75 72 ALA A N 1
ATOM 555 C CA . ALA A 1 72 ? 14.190 -8.482 -10.031 1.00 86.75 72 ALA A CA 1
ATOM 556 C C . ALA A 1 72 ? 12.872 -9.203 -9.701 1.00 86.75 72 ALA A C 1
ATOM 558 O O . ALA A 1 72 ? 12.824 -10.012 -8.777 1.00 86.75 72 ALA A O 1
ATOM 559 N N . ALA A 1 73 ? 11.793 -8.910 -10.428 1.00 86.56 73 ALA A N 1
ATOM 560 C CA . ALA A 1 73 ? 10.443 -9.373 -10.144 1.00 86.56 73 ALA A CA 1
ATOM 561 C C . ALA A 1 73 ? 9.787 -10.020 -11.367 1.00 86.56 73 ALA A C 1
ATOM 563 O O . ALA A 1 73 ? 9.776 -9.465 -12.462 1.00 86.56 73 ALA A O 1
ATOM 564 N N . LYS A 1 74 ? 9.142 -11.178 -11.164 1.00 87.94 74 LYS A N 1
ATOM 565 C CA . LYS A 1 74 ? 8.368 -11.845 -12.226 1.00 87.94 74 LYS A CA 1
ATOM 566 C C . LYS A 1 74 ? 7.110 -11.063 -12.616 1.00 87.94 74 LYS A C 1
ATOM 568 O O . LYS A 1 74 ? 6.713 -11.090 -13.777 1.00 87.94 74 LYS A O 1
ATOM 573 N N . SER A 1 75 ? 6.484 -10.405 -11.640 1.00 84.06 75 SER A N 1
ATOM 574 C CA . SER A 1 75 ? 5.330 -9.530 -11.835 1.00 84.06 75 SER A CA 1
ATOM 575 C C . SER A 1 75 ? 5.677 -8.117 -11.353 1.00 84.06 75 SER A C 1
ATOM 577 O O . SER A 1 75 ? 5.964 -7.955 -10.158 1.00 84.06 75 SER A O 1
ATOM 579 N N . PRO A 1 76 ? 5.631 -7.106 -12.242 1.00 74.75 76 PRO A N 1
ATOM 580 C CA . PRO A 1 76 ? 5.856 -5.703 -11.884 1.00 74.75 76 PRO A CA 1
ATOM 581 C C . PRO A 1 76 ? 4.619 -5.054 -11.238 1.00 74.75 76 PRO A C 1
ATOM 583 O O . PRO A 1 76 ? 4.652 -3.901 -10.826 1.00 74.75 76 PRO A O 1
ATOM 586 N N . ALA A 1 77 ? 3.497 -5.775 -11.129 1.00 82.56 77 ALA A N 1
ATOM 587 C CA . ALA A 1 77 ? 2.298 -5.280 -10.458 1.00 82.56 77 ALA A CA 1
ATOM 588 C C . ALA A 1 77 ? 2.426 -5.434 -8.931 1.00 82.56 77 ALA A C 1
ATOM 590 O O . ALA A 1 77 ? 1.821 -6.333 -8.345 1.00 82.56 77 ALA A O 1
ATOM 591 N N . TYR A 1 78 ? 3.222 -4.572 -8.289 1.00 83.31 78 TYR A N 1
ATOM 592 C CA . TYR A 1 78 ? 3.480 -4.638 -6.843 1.00 83.31 78 TYR A CA 1
ATOM 593 C C . TYR A 1 78 ? 2.204 -4.512 -5.992 1.00 83.31 78 TYR A C 1
ATOM 595 O O . TYR A 1 78 ? 2.058 -5.260 -5.033 1.00 83.31 78 TYR A O 1
ATOM 603 N N . TYR A 1 79 ? 1.224 -3.707 -6.417 1.00 81.25 79 TYR A N 1
ATOM 604 C CA . TYR A 1 79 ? -0.053 -3.529 -5.701 1.00 81.25 79 TYR A CA 1
ATOM 605 C C . TYR A 1 79 ? -0.894 -4.804 -5.613 1.00 81.25 79 TYR A C 1
ATOM 607 O O . TYR A 1 79 ? -1.766 -4.909 -4.764 1.00 81.25 79 TYR A O 1
ATOM 615 N N . LYS A 1 80 ? -0.645 -5.792 -6.478 1.00 82.88 80 LYS A N 1
ATOM 616 C CA . LYS A 1 80 ? -1.359 -7.078 -6.465 1.00 82.88 80 LYS A CA 1
ATOM 617 C C . LYS A 1 80 ? -0.672 -8.136 -5.606 1.00 82.88 80 LYS A C 1
ATOM 619 O O . LYS A 1 80 ? -1.158 -9.259 -5.531 1.00 82.88 80 LYS A O 1
ATOM 624 N N . ARG A 1 81 ? 0.472 -7.822 -4.993 1.00 82.75 81 ARG A N 1
ATOM 625 C CA . ARG A 1 81 ? 1.252 -8.795 -4.211 1.00 82.75 81 ARG A CA 1
ATOM 626 C C . ARG A 1 81 ? 0.623 -9.135 -2.871 1.00 82.75 81 ARG A C 1
ATOM 628 O O . ARG A 1 81 ? 1.032 -10.119 -2.265 1.00 82.75 81 ARG A O 1
ATOM 635 N N . GLY A 1 82 ? -0.351 -8.345 -2.434 1.00 77.75 82 GLY A N 1
ATOM 636 C CA . GLY A 1 82 ? -1.054 -8.549 -1.179 1.00 77.75 82 GLY A CA 1
ATOM 637 C C . GLY A 1 82 ? -1.982 -9.739 -1.139 1.00 77.75 82 GLY A C 1
ATOM 638 O O . GLY A 1 82 ? -2.441 -10.079 -0.055 1.00 77.75 82 GLY A O 1
ATOM 639 N N . ASP A 1 83 ? -2.213 -10.376 -2.286 1.00 82.00 83 ASP A N 1
ATOM 640 C CA . ASP A 1 83 ? -3.107 -11.514 -2.457 1.00 82.00 83 ASP A CA 1
ATOM 641 C C . ASP A 1 83 ? -4.511 -11.228 -1.888 1.00 82.00 83 ASP A C 1
ATOM 643 O O . ASP A 1 83 ? -5.354 -10.682 -2.596 1.00 82.00 83 ASP A O 1
ATOM 647 N N . TYR A 1 84 ? -4.744 -11.493 -0.600 1.00 79.94 84 TYR A N 1
ATOM 648 C CA . TYR A 1 84 ? -5.979 -11.153 0.116 1.00 79.94 84 TYR A CA 1
ATOM 649 C C . TYR A 1 84 ? -6.104 -9.672 0.510 1.00 79.94 84 TYR A C 1
ATOM 651 O O . TYR A 1 84 ? -7.222 -9.199 0.706 1.00 79.94 84 TYR A O 1
ATOM 659 N N . ALA A 1 85 ? -4.999 -8.934 0.644 1.00 81.69 85 ALA A N 1
ATOM 660 C CA . ALA A 1 85 ? -5.044 -7.523 1.010 1.00 81.69 85 ALA A CA 1
ATOM 661 C C . ALA A 1 85 ? -5.311 -6.639 -0.222 1.00 81.69 85 ALA A C 1
ATOM 663 O O . ALA A 1 85 ? -4.662 -6.824 -1.260 1.00 81.69 85 ALA A O 1
ATOM 664 N N . PRO A 1 86 ? -6.232 -5.662 -0.124 1.00 84.50 86 PRO A N 1
ATOM 665 C CA . PRO A 1 86 ? -6.530 -4.755 -1.221 1.00 84.50 86 PRO A CA 1
ATOM 666 C C . PRO A 1 86 ? -5.314 -3.909 -1.597 1.00 84.50 86 PRO A C 1
ATOM 668 O O . PRO A 1 86 ? -4.492 -3.558 -0.750 1.00 84.50 86 PRO A O 1
ATOM 671 N N . GLY A 1 87 ? -5.218 -3.593 -2.887 1.00 81.88 87 GLY A N 1
ATOM 672 C CA . GLY A 1 87 ? -4.077 -2.923 -3.494 1.00 81.88 87 GLY A CA 1
ATOM 673 C C . GLY A 1 87 ? -4.481 -1.663 -4.247 1.00 81.88 87 GLY A C 1
ATOM 674 O O . GLY A 1 87 ? -5.298 -1.742 -5.161 1.00 81.88 87 GLY A O 1
ATOM 675 N N . LEU A 1 88 ? -3.870 -0.525 -3.928 1.00 81.19 88 LEU A N 1
ATOM 676 C CA . LEU A 1 88 ? -4.045 0.746 -4.631 1.00 81.19 88 LEU A CA 1
ATOM 677 C C . LEU A 1 88 ? -2.815 1.036 -5.499 1.00 81.19 88 LEU A C 1
ATOM 679 O O . LEU A 1 88 ? -1.691 0.852 -5.042 1.00 81.19 88 LEU A O 1
ATOM 683 N N . LYS A 1 89 ? -3.003 1.503 -6.736 1.00 82.25 89 LYS A N 1
ATOM 684 C CA . LYS A 1 89 ? -1.903 1.951 -7.604 1.00 82.25 89 LYS A CA 1
ATOM 685 C C . LYS A 1 89 ? -1.973 3.465 -7.789 1.00 82.25 89 LYS A C 1
ATOM 687 O O . LYS A 1 89 ? -2.846 3.937 -8.498 1.00 82.25 89 LYS A O 1
ATOM 692 N N . VAL A 1 90 ? -1.035 4.206 -7.216 1.00 76.00 90 VAL A N 1
ATOM 693 C CA . VAL A 1 90 ? -1.040 5.675 -7.184 1.00 76.00 90 VAL A CA 1
ATOM 694 C C . VAL A 1 90 ? 0.128 6.223 -7.993 1.00 76.00 90 VAL A C 1
ATOM 696 O O . VAL A 1 90 ? 1.215 5.645 -7.979 1.00 76.00 90 VAL A O 1
ATOM 699 N N . ASP A 1 91 ? -0.088 7.332 -8.693 1.00 75.56 91 ASP A N 1
ATOM 700 C CA . ASP A 1 91 ? 0.986 8.109 -9.308 1.00 75.56 91 ASP A CA 1
ATOM 701 C C . ASP A 1 91 ? 1.538 9.129 -8.305 1.00 75.56 91 ASP A C 1
ATOM 703 O O . ASP A 1 91 ? 0.806 9.971 -7.789 1.00 75.56 91 ASP A O 1
ATOM 707 N N . VAL A 1 92 ? 2.836 9.050 -8.017 1.00 69.31 92 VAL A N 1
ATOM 708 C CA . VAL A 1 92 ? 3.518 9.911 -7.036 1.00 69.31 92 VAL A CA 1
ATOM 709 C C . VAL A 1 92 ? 3.931 11.251 -7.638 1.00 69.31 92 VAL A C 1
ATOM 711 O O . VAL A 1 92 ? 4.342 12.179 -6.926 1.00 69.31 92 VAL A O 1
ATOM 714 N N . MET A 1 93 ? 3.844 11.392 -8.959 1.00 70.25 93 MET A N 1
ATOM 715 C CA . MET A 1 93 ? 4.065 12.677 -9.613 1.00 70.25 93 MET A CA 1
ATOM 716 C C . MET A 1 93 ? 2.908 13.649 -9.364 1.00 70.25 93 MET A C 1
ATOM 718 O O . MET A 1 93 ? 3.115 14.855 -9.493 1.00 70.25 93 MET A O 1
ATOM 722 N N . ASP A 1 94 ? 1.752 13.150 -8.913 1.00 71.75 94 ASP A N 1
ATOM 723 C CA . ASP A 1 94 ? 0.609 13.950 -8.486 1.00 71.75 94 ASP A CA 1
ATOM 724 C C . ASP A 1 94 ? 0.463 13.968 -6.952 1.00 71.75 94 ASP A C 1
ATOM 726 O O . ASP A 1 94 ? 0.101 12.978 -6.312 1.00 71.75 94 ASP A O 1
ATOM 730 N N . ALA A 1 95 ? 0.698 15.130 -6.340 1.00 69.56 95 ALA A N 1
ATOM 731 C CA . ALA A 1 95 ? 0.542 15.302 -4.898 1.00 69.56 95 ALA A CA 1
ATOM 732 C C . ALA A 1 95 ? -0.918 15.147 -4.419 1.00 69.56 95 ALA A C 1
ATOM 734 O O . ALA A 1 95 ? -1.146 14.710 -3.287 1.00 69.56 95 ALA A O 1
ATOM 735 N N . LEU A 1 96 ? -1.915 15.467 -5.255 1.00 72.19 96 LEU A N 1
ATOM 736 C CA . LEU A 1 96 ? -3.329 15.292 -4.907 1.00 72.19 96 LEU A CA 1
ATOM 737 C C . LEU A 1 96 ? -3.734 13.829 -4.910 1.00 72.19 96 LEU A C 1
ATOM 739 O O . LEU A 1 96 ? -4.424 13.397 -3.984 1.00 72.19 96 LEU A O 1
ATOM 743 N N . ALA A 1 97 ? -3.283 13.074 -5.914 1.00 72.69 97 ALA A N 1
ATOM 744 C CA . ALA A 1 97 ? -3.535 11.642 -5.986 1.00 72.69 97 ALA A CA 1
ATOM 745 C C . ALA A 1 97 ? -2.974 10.938 -4.745 1.00 72.69 97 ALA A C 1
ATOM 747 O O . ALA A 1 97 ? -3.678 10.143 -4.122 1.00 72.69 97 ALA A O 1
ATOM 748 N N . VAL A 1 98 ? -1.761 11.305 -4.310 1.00 75.00 98 VAL A N 1
ATOM 749 C CA . VAL A 1 98 ? -1.155 10.791 -3.070 1.00 75.00 98 VAL A CA 1
ATOM 750 C C . VAL A 1 98 ? -1.971 11.184 -1.835 1.00 75.00 98 VAL A C 1
ATOM 752 O O . VAL A 1 98 ? -2.244 10.325 -0.997 1.00 75.00 98 VAL A O 1
ATOM 755 N N . LYS A 1 99 ? -2.419 12.443 -1.716 1.00 75.62 99 LYS A N 1
ATOM 756 C CA . LYS A 1 99 ? -3.253 12.888 -0.582 1.00 75.62 99 LYS A CA 1
ATOM 757 C C . LYS A 1 99 ? -4.557 12.093 -0.501 1.00 75.62 99 LYS A C 1
ATOM 759 O O . LYS A 1 99 ? -4.870 11.539 0.551 1.00 75.62 99 LYS A O 1
ATOM 764 N N . GLN A 1 100 ? -5.284 11.986 -1.611 1.00 76.12 100 GLN A N 1
ATOM 765 C CA . GLN A 1 100 ? -6.548 11.247 -1.679 1.00 76.12 100 GLN A CA 1
ATOM 766 C C . GLN A 1 100 ? -6.349 9.753 -1.405 1.00 76.12 100 GLN A C 1
ATOM 768 O O . GLN A 1 100 ? -7.099 9.162 -0.627 1.00 76.12 100 GLN A O 1
ATOM 773 N N . ALA A 1 101 ? -5.295 9.159 -1.966 1.00 78.62 101 ALA A N 1
ATOM 774 C CA . ALA A 1 101 ? -4.903 7.783 -1.701 1.00 78.62 101 ALA A CA 1
ATOM 775 C C . ALA A 1 101 ? -4.605 7.534 -0.218 1.00 78.62 101 ALA A C 1
ATOM 777 O O . ALA A 1 101 ? -5.079 6.549 0.343 1.00 78.62 101 ALA A O 1
ATOM 778 N N . CYS A 1 102 ? -3.866 8.433 0.435 1.00 79.69 102 CYS A N 1
ATOM 779 C CA . CYS A 1 102 ? -3.549 8.330 1.858 1.00 79.69 102 CYS A CA 1
ATOM 780 C C . CYS A 1 102 ? -4.799 8.459 2.731 1.00 79.69 102 CYS A C 1
ATOM 782 O O . CYS A 1 102 ? -4.953 7.704 3.691 1.00 79.69 102 CYS A O 1
ATOM 784 N N . THR A 1 103 ? -5.707 9.385 2.402 1.00 82.06 103 THR A N 1
ATOM 785 C CA . THR A 1 103 ? -6.993 9.521 3.101 1.00 82.06 103 THR A CA 1
ATOM 786 C C . THR A 1 103 ? -7.822 8.246 2.967 1.00 82.06 103 THR A C 1
ATOM 788 O O . THR A 1 103 ? -8.265 7.700 3.977 1.00 82.06 103 THR A O 1
ATOM 791 N N . PHE A 1 104 ? -7.952 7.714 1.751 1.00 82.69 104 PHE A N 1
ATOM 792 C CA . PHE A 1 104 ? -8.665 6.464 1.504 1.00 82.69 104 PHE A CA 1
ATOM 793 C C . PHE A 1 104 ? -8.023 5.275 2.232 1.00 82.69 104 PHE A C 1
ATOM 795 O O . PHE A 1 104 ? -8.712 4.522 2.918 1.00 82.69 104 PHE A O 1
ATOM 802 N N . ALA A 1 105 ? -6.699 5.127 2.137 1.00 83.31 105 ALA A N 1
ATOM 803 C CA . ALA A 1 105 ? -5.960 4.052 2.789 1.00 83.31 105 ALA A CA 1
ATOM 804 C C . ALA A 1 105 ? -6.094 4.117 4.314 1.00 83.31 105 ALA A C 1
ATOM 806 O O . ALA A 1 105 ? -6.277 3.086 4.952 1.00 83.31 105 ALA A O 1
ATOM 807 N N . LYS A 1 106 ? -6.077 5.319 4.900 1.00 84.25 106 LYS A N 1
ATOM 808 C CA . LYS A 1 106 ? -6.306 5.529 6.333 1.00 84.25 106 LYS A CA 1
ATOM 809 C C . LYS A 1 106 ? -7.714 5.116 6.753 1.00 84.25 106 LYS A C 1
ATOM 811 O O . LYS A 1 106 ? -7.868 4.403 7.741 1.00 84.25 106 LYS A O 1
ATOM 816 N N . GLU A 1 107 ? -8.737 5.552 6.024 1.00 84.62 107 GLU A N 1
ATOM 817 C CA . GLU A 1 107 ? -10.123 5.186 6.326 1.00 84.62 107 GLU A CA 1
ATOM 818 C C . GLU A 1 107 ? -10.374 3.686 6.172 1.00 84.62 107 GLU A C 1
ATOM 820 O O . GLU A 1 107 ? -11.106 3.100 6.970 1.00 84.62 107 GLU A O 1
ATOM 825 N N . HIS A 1 108 ? -9.753 3.062 5.169 1.00 84.38 108 HIS A N 1
ATOM 826 C CA . HIS A 1 108 ? -9.819 1.623 4.962 1.00 84.38 108 HIS A CA 1
ATOM 827 C C . HIS A 1 108 ? -9.099 0.868 6.083 1.00 84.38 108 HIS A C 1
ATOM 829 O O . HIS A 1 108 ? -9.690 -0.035 6.671 1.00 84.38 108 HIS A O 1
ATOM 835 N N . ALA A 1 109 ? -7.876 1.288 6.428 1.00 85.69 109 ALA A N 1
ATOM 836 C CA . ALA A 1 109 ? -7.045 0.660 7.452 1.00 85.69 109 ALA A CA 1
ATOM 837 C C . ALA A 1 109 ? -7.725 0.598 8.822 1.00 85.69 109 ALA A C 1
ATOM 839 O O . ALA A 1 109 ? -7.602 -0.386 9.545 1.00 85.69 109 ALA A O 1
ATOM 840 N N . LEU A 1 110 ? -8.474 1.645 9.166 1.00 85.25 110 LEU A N 1
ATOM 841 C CA . LEU A 1 110 ? -9.204 1.728 10.428 1.00 85.25 110 LEU A CA 1
ATOM 842 C C . LEU A 1 110 ? -10.482 0.878 10.463 1.00 85.25 110 LEU A C 1
ATOM 844 O O . LEU A 1 110 ? -10.967 0.583 11.552 1.00 85.25 110 LEU A O 1
ATOM 848 N N . LYS A 1 111 ? -11.054 0.522 9.306 1.00 85.19 111 LYS A N 1
ATOM 849 C CA . LYS A 1 111 ? -12.331 -0.210 9.218 1.00 85.19 111 LYS A CA 1
ATOM 850 C C . LYS A 1 111 ? -12.158 -1.694 8.905 1.00 85.19 111 LYS A C 1
ATOM 852 O O . LYS A 1 111 ? -12.896 -2.501 9.455 1.00 85.19 111 LYS A O 1
ATOM 857 N N . ASN A 1 112 ? -11.235 -2.028 8.005 1.00 81.00 112 ASN A N 1
ATOM 858 C CA . ASN A 1 112 ? -11.148 -3.345 7.366 1.00 81.00 112 ASN A CA 1
ATOM 859 C C . ASN A 1 112 ? -9.778 -4.029 7.543 1.00 81.00 112 ASN A C 1
ATOM 861 O O . ASN A 1 112 ? -9.562 -5.080 6.948 1.00 81.00 112 ASN A O 1
ATOM 865 N N . GLY A 1 113 ? -8.846 -3.437 8.298 1.00 83.06 113 GLY A N 1
ATOM 866 C CA . GLY A 1 113 ? -7.487 -3.968 8.444 1.00 83.06 113 GLY A CA 1
ATOM 867 C C . GLY A 1 113 ? -6.542 -3.523 7.317 1.00 83.06 113 GLY A C 1
ATOM 868 O O . GLY A 1 113 ? -6.757 -2.476 6.708 1.00 83.06 113 GLY A O 1
ATOM 869 N N . PRO A 1 114 ? -5.449 -4.248 7.035 1.00 82.69 114 PRO A N 1
ATOM 870 C CA . PRO A 1 114 ? -4.336 -3.707 6.262 1.00 82.69 114 PRO A CA 1
ATOM 871 C C . PRO A 1 114 ? -4.656 -3.486 4.780 1.00 82.69 114 PRO A C 1
ATOM 873 O O . PRO A 1 114 ? -5.346 -4.277 4.141 1.00 82.69 114 PRO A O 1
ATOM 876 N N . ILE A 1 115 ? -4.045 -2.451 4.203 1.00 79.50 115 ILE A N 1
ATOM 877 C CA . ILE A 1 115 ? -4.121 -2.138 2.771 1.00 79.50 115 ILE A CA 1
ATOM 878 C C . ILE A 1 115 ? -2.718 -1.986 2.185 1.00 79.50 115 ILE A C 1
ATOM 880 O O . ILE A 1 115 ? -1.809 -1.452 2.826 1.00 79.50 115 ILE A O 1
ATOM 884 N N . GLN A 1 116 ? -2.538 -2.459 0.954 1.00 76.44 116 GLN A N 1
ATOM 885 C CA . GLN A 1 116 ? -1.339 -2.206 0.169 1.00 76.44 116 GLN A CA 1
ATOM 886 C C . GLN A 1 116 ? -1.553 -0.998 -0.737 1.00 76.44 116 GLN A C 1
ATOM 888 O O . GLN A 1 116 ? -2.509 -0.938 -1.503 1.00 76.44 116 GLN A O 1
ATOM 893 N N . ALA A 1 117 ? -0.633 -0.048 -0.703 1.00 64.12 117 ALA A N 1
ATOM 894 C CA . ALA A 1 117 ? -0.540 1.023 -1.679 1.00 64.12 117 ALA A CA 1
ATOM 895 C C . ALA A 1 117 ? 0.769 0.848 -2.451 1.00 64.12 117 ALA A C 1
ATOM 897 O O . ALA A 1 117 ? 1.822 0.588 -1.883 1.00 64.12 117 ALA A O 1
ATOM 898 N N . THR A 1 118 ? 0.721 0.923 -3.770 1.00 62.41 118 THR A N 1
ATOM 899 C CA . THR A 1 118 ? 1.911 0.964 -4.618 1.00 62.41 118 THR A CA 1
ATOM 900 C C . THR A 1 118 ? 1.955 2.287 -5.322 1.00 62.41 118 THR A C 1
ATOM 902 O O . THR A 1 118 ? 0.972 2.746 -5.896 1.00 62.41 118 THR A O 1
ATOM 905 N N . GLU A 1 119 ? 3.143 2.839 -5.316 1.00 63.75 119 GLU A N 1
ATOM 906 C CA . GLU A 1 119 ? 3.467 4.172 -5.738 1.00 63.75 119 GLU A CA 1
ATOM 907 C C . GLU A 1 119 ? 4.340 4.089 -6.989 1.00 63.75 119 GLU A C 1
ATOM 909 O O . GLU A 1 119 ? 5.360 3.403 -7.003 1.00 63.75 119 GLU A O 1
ATOM 914 N N . TYR A 1 120 ? 3.899 4.735 -8.067 1.00 56.44 120 TYR A N 1
ATOM 915 C CA . TYR A 1 120 ? 4.609 4.794 -9.341 1.00 56.44 120 TYR A CA 1
ATOM 916 C C . TYR A 1 120 ? 5.292 6.150 -9.542 1.00 56.44 120 TYR A C 1
ATOM 918 O O . TYR A 1 120 ? 4.690 7.194 -9.306 1.00 56.44 120 TYR A O 1
ATOM 926 N N . ASN A 1 121 ? 6.520 6.081 -10.071 1.00 54.66 121 ASN A N 1
ATOM 927 C CA . ASN A 1 121 ? 7.397 7.169 -10.511 1.00 54.66 121 ASN A CA 1
ATOM 928 C C . ASN A 1 121 ? 7.943 8.094 -9.410 1.00 54.66 121 ASN A C 1
ATOM 930 O O . ASN A 1 121 ? 7.469 9.206 -9.186 1.00 54.66 121 ASN A O 1
ATOM 934 N N . THR A 1 122 ? 9.079 7.695 -8.839 1.00 50.56 122 THR A N 1
ATOM 935 C CA . THR A 1 122 ? 10.101 8.633 -8.361 1.00 50.56 122 THR A CA 1
ATOM 936 C C . THR A 1 122 ? 11.281 8.593 -9.340 1.00 50.56 122 THR A C 1
ATOM 938 O O . THR A 1 122 ? 11.954 7.581 -9.491 1.00 50.56 122 THR A O 1
ATOM 941 N N . LEU A 1 123 ? 11.526 9.686 -10.074 1.00 41.59 123 LEU A N 1
ATOM 942 C CA . LEU A 1 123 ? 12.636 9.776 -11.046 1.00 41.59 123 LEU A CA 1
ATOM 943 C C . LEU A 1 123 ? 14.022 9.925 -10.385 1.00 41.59 123 LEU A C 1
ATOM 945 O O . LEU A 1 123 ? 15.032 10.017 -11.076 1.00 41.59 123 LEU A O 1
ATOM 949 N N . LEU A 1 124 ? 14.087 9.960 -9.056 1.00 38.53 124 LEU A N 1
ATOM 950 C CA . LEU A 1 124 ? 15.309 10.097 -8.270 1.00 38.53 124 LEU A CA 1
ATOM 951 C C . LEU A 1 124 ? 15.174 9.256 -6.995 1.00 38.53 124 LEU A C 1
ATOM 953 O O . LEU A 1 124 ? 14.060 9.037 -6.527 1.00 38.53 124 LEU A O 1
ATOM 957 N N . GLU A 1 125 ? 16.299 8.885 -6.375 1.00 42.41 125 GLU A N 1
ATOM 958 C CA . GLU A 1 125 ? 16.403 8.286 -5.023 1.00 42.41 125 GLU A CA 1
ATOM 959 C C . GLU A 1 125 ? 15.793 9.157 -3.890 1.00 42.41 125 GLU A C 1
ATOM 961 O O . GLU A 1 125 ? 15.999 8.903 -2.704 1.00 42.41 125 GLU A O 1
ATOM 966 N N . TYR A 1 126 ? 15.022 10.194 -4.226 1.00 42.25 126 TYR A N 1
ATOM 967 C CA . TYR A 1 126 ? 14.264 10.998 -3.283 1.00 42.25 126 TYR A CA 1
ATOM 968 C C . TYR A 1 126 ? 12.980 10.266 -2.865 1.00 42.25 126 TYR A C 1
ATOM 970 O O . TYR A 1 126 ? 11.970 10.277 -3.567 1.00 42.25 126 TYR A O 1
ATOM 978 N N . CYS A 1 127 ? 13.090 9.645 -1.687 1.00 43.69 127 CYS A N 1
ATOM 979 C CA . CYS A 1 127 ? 12.072 9.047 -0.813 1.00 43.69 127 CYS A CA 1
ATOM 980 C C . CYS A 1 127 ? 10.659 9.614 -1.045 1.00 43.69 127 CYS A C 1
ATOM 982 O O . CYS A 1 127 ? 10.413 10.799 -0.768 1.00 43.69 127 CYS A O 1
ATOM 984 N N . ALA A 1 128 ? 9.695 8.767 -1.423 1.00 51.03 128 ALA A N 1
ATOM 985 C CA . ALA A 1 128 ? 8.285 9.154 -1.344 1.00 51.03 128 ALA A CA 1
ATOM 986 C C . ALA A 1 128 ? 7.875 9.490 0.102 1.00 51.03 128 ALA A C 1
ATOM 988 O O . ALA A 1 128 ? 6.948 10.270 0.317 1.00 51.03 128 ALA A O 1
ATOM 989 N N . CYS A 1 129 ? 8.677 9.054 1.081 1.00 48.22 129 CYS A N 1
ATOM 990 C CA . CYS A 1 129 ? 8.704 9.519 2.469 1.00 48.22 129 CYS A CA 1
ATOM 991 C C . CYS A 1 129 ? 8.495 11.034 2.630 1.00 48.22 129 CYS A C 1
ATOM 993 O O . CYS A 1 129 ? 7.785 11.432 3.544 1.00 48.22 129 CYS A O 1
ATOM 995 N N . PHE A 1 130 ? 9.066 11.892 1.768 1.00 48.75 130 PHE A N 1
ATOM 996 C CA . PHE A 1 130 ? 8.859 13.344 1.872 1.00 48.75 130 PHE A CA 1
ATOM 997 C C . PHE A 1 130 ? 7.445 13.745 1.419 1.00 48.75 130 PHE A C 1
ATOM 999 O O . PHE A 1 130 ? 6.750 14.466 2.125 1.00 48.75 130 PHE A O 1
ATOM 1006 N N . LYS A 1 131 ? 6.962 13.228 0.284 1.00 54.66 131 LYS A N 1
ATOM 1007 C CA . LYS A 1 131 ? 5.623 13.549 -0.244 1.00 54.66 131 LYS A CA 1
ATOM 1008 C C . LYS A 1 131 ? 4.497 12.969 0.613 1.00 54.66 131 LYS A C 1
ATOM 1010 O O . LYS A 1 131 ? 3.507 13.656 0.823 1.00 54.66 131 LYS A O 1
ATOM 1015 N N . LEU A 1 132 ? 4.664 11.767 1.165 1.00 53.78 132 LEU A N 1
ATOM 1016 C CA . LEU A 1 132 ? 3.732 11.155 2.121 1.00 53.78 132 LEU A CA 1
ATOM 1017 C C . LEU A 1 132 ? 3.639 11.964 3.421 1.00 53.78 132 LEU A C 1
ATOM 1019 O O . LEU A 1 132 ? 2.541 12.187 3.928 1.00 53.78 132 LEU A O 1
ATOM 1023 N N . PHE A 1 133 ? 4.773 12.452 3.936 1.00 52.03 133 PHE A N 1
ATOM 1024 C CA . PHE A 1 133 ? 4.797 13.290 5.138 1.00 52.03 133 PHE A CA 1
ATOM 1025 C C . PHE A 1 133 ? 4.105 14.641 4.907 1.00 52.03 133 PHE A C 1
ATOM 1027 O O . PHE A 1 133 ? 3.357 15.097 5.767 1.00 52.03 133 PHE A O 1
ATOM 1034 N N . TYR A 1 134 ? 4.289 15.243 3.726 1.00 50.62 134 TYR A N 1
ATOM 1035 C CA . TYR A 1 134 ? 3.620 16.491 3.339 1.00 50.62 134 TYR A CA 1
ATOM 1036 C C . TYR A 1 134 ? 2.135 16.304 2.985 1.00 50.62 134 TYR A C 1
ATOM 1038 O O . TYR A 1 134 ? 1.327 17.162 3.314 1.00 50.62 134 TYR A O 1
ATOM 1046 N N . ALA A 1 135 ? 1.744 15.188 2.361 1.00 52.75 135 ALA A N 1
ATOM 1047 C CA . ALA A 1 135 ? 0.356 14.920 1.974 1.00 52.75 135 ALA A CA 1
ATOM 1048 C C . ALA A 1 135 ? -0.517 14.435 3.146 1.00 52.75 135 ALA A C 1
ATOM 1050 O O . ALA A 1 135 ? -1.718 14.705 3.176 1.00 52.75 135 ALA A O 1
ATOM 1051 N N . CYS A 1 136 ? 0.069 13.716 4.111 1.00 51.34 136 CYS A N 1
ATOM 1052 C CA . CYS A 1 136 ? -0.609 13.272 5.332 1.00 51.34 136 CYS A CA 1
ATOM 1053 C C . CYS A 1 136 ? -0.500 14.302 6.483 1.00 51.34 136 CYS A C 1
ATOM 1055 O O . CYS A 1 136 ? -1.226 14.188 7.477 1.00 51.34 136 CYS A O 1
ATOM 1057 N N . GLY A 1 137 ? 0.400 15.287 6.363 1.00 48.12 137 GLY A N 1
ATOM 1058 C CA . GLY A 1 137 ? 0.572 16.423 7.273 1.00 48.12 137 GLY A CA 1
ATOM 1059 C C . GLY A 1 137 ? -0.464 17.533 7.054 1.00 48.12 137 GLY A C 1
ATOM 1060 O O . GLY A 1 137 ? -1.029 17.688 5.978 1.00 48.12 137 GLY A O 1
ATOM 1061 N N . THR A 1 138 ? -0.755 18.286 8.112 1.00 38.59 138 THR A N 1
ATOM 1062 C CA . THR A 1 138 ? -1.913 19.184 8.278 1.00 38.59 138 THR A CA 1
ATOM 1063 C C . THR A 1 138 ? -1.809 20.552 7.589 1.00 38.59 138 THR A C 1
ATOM 1065 O O . THR A 1 138 ? -2.205 21.549 8.188 1.00 38.59 138 THR A O 1
ATOM 1068 N N . GLU A 1 139 ? -1.316 20.641 6.355 1.00 44.53 139 GLU A N 1
ATOM 1069 C CA . GLU A 1 139 ? -1.337 21.903 5.598 1.00 44.53 139 GLU A CA 1
ATOM 1070 C C . GLU A 1 139 ? -1.827 21.653 4.166 1.00 44.53 139 GLU A C 1
ATOM 1072 O O . GLU A 1 139 ? -1.334 20.777 3.453 1.00 44.53 139 GLU A O 1
ATOM 1077 N N . ASP A 1 140 ? -2.866 22.386 3.755 1.00 45.75 140 ASP A N 1
ATOM 1078 C CA . ASP A 1 140 ? -3.367 22.350 2.385 1.00 45.75 140 ASP A CA 1
ATOM 1079 C C . ASP A 1 140 ? -2.297 22.911 1.447 1.00 45.75 140 ASP A C 1
ATOM 1081 O O . ASP A 1 140 ? -2.018 24.106 1.426 1.00 45.75 140 ASP A O 1
ATOM 1085 N N . ILE A 1 141 ? -1.672 22.021 0.678 1.00 50.50 141 ILE A N 1
ATOM 1086 C CA . ILE A 1 141 ? -0.717 22.381 -0.367 1.00 50.50 141 ILE A CA 1
ATOM 1087 C C . ILE A 1 141 ? -1.474 23.195 -1.430 1.00 50.50 141 ILE A C 1
ATOM 1089 O O . ILE A 1 141 ? -2.313 22.642 -2.145 1.00 50.50 141 ILE A O 1
ATOM 1093 N N . ASP A 1 142 ? -1.193 24.497 -1.544 1.00 47.66 142 ASP A N 1
ATOM 1094 C CA . ASP A 1 142 ? -1.773 25.348 -2.590 1.00 47.66 142 ASP A CA 1
ATOM 1095 C C . ASP A 1 142 ? -1.033 25.114 -3.919 1.00 47.66 142 ASP A C 1
ATOM 1097 O O . ASP A 1 142 ? 0.027 25.669 -4.213 1.00 47.66 142 ASP A O 1
ATOM 1101 N N . LEU A 1 143 ? -1.580 24.211 -4.731 1.00 49.62 143 LEU A N 1
ATOM 1102 C CA . LEU A 1 143 ? -0.961 23.697 -5.962 1.00 49.62 143 LEU A CA 1
ATOM 1103 C C . LEU A 1 143 ? -0.827 24.736 -7.075 1.00 49.62 143 LEU A C 1
ATOM 1105 O O . LEU A 1 143 ? -0.129 24.492 -8.059 1.00 49.62 143 LEU A O 1
ATOM 1109 N N . LYS A 1 144 ? -1.459 25.905 -6.920 1.00 47.03 144 LYS A N 1
ATOM 1110 C CA . LYS A 1 144 ? -1.260 27.044 -7.823 1.00 47.03 144 LYS A CA 1
ATOM 1111 C C . LYS A 1 144 ? 0.182 27.545 -7.810 1.00 47.03 144 LYS A C 1
ATOM 1113 O O . LYS A 1 144 ? 0.626 28.099 -8.811 1.00 47.03 144 LYS A O 1
ATOM 1118 N N . GLU A 1 145 ? 0.910 27.332 -6.715 1.00 49.22 145 GLU A N 1
ATOM 1119 C CA . GLU A 1 145 ? 2.287 27.808 -6.574 1.00 49.22 145 GLU A CA 1
ATOM 1120 C C . GLU A 1 145 ? 3.346 26.809 -7.063 1.00 49.22 145 GLU A C 1
ATOM 1122 O O . GLU A 1 145 ? 4.513 27.180 -7.181 1.00 49.22 145 GLU A O 1
ATOM 1127 N N . ASN A 1 146 ? 2.981 25.560 -7.391 1.00 47.03 146 ASN A N 1
ATOM 1128 C CA . ASN A 1 146 ? 3.967 24.533 -7.739 1.00 47.03 146 ASN A CA 1
ATOM 1129 C C . ASN A 1 146 ? 3.576 23.715 -8.992 1.00 47.03 146 ASN A C 1
ATOM 1131 O O . ASN A 1 146 ? 3.053 22.606 -8.881 1.00 47.03 146 ASN A O 1
ATOM 1135 N N . PRO A 1 147 ? 3.865 24.226 -10.207 1.00 47.72 147 PRO A N 1
ATOM 1136 C CA . PRO A 1 147 ? 3.458 23.623 -11.485 1.00 47.72 147 PRO A CA 1
ATOM 1137 C C . PRO A 1 147 ? 4.236 22.348 -11.872 1.00 47.72 147 PRO A C 1
ATOM 1139 O O . PRO A 1 147 ? 4.069 21.834 -12.974 1.00 47.72 147 PRO A O 1
ATOM 1142 N N . THR A 1 148 ? 5.105 21.842 -10.992 1.00 50.25 148 THR A N 1
ATOM 1143 C CA . THR A 1 148 ? 5.937 20.648 -11.232 1.00 50.25 148 THR A CA 1
ATOM 1144 C C . THR A 1 148 ? 5.142 19.340 -11.108 1.00 50.25 148 THR A C 1
ATOM 1146 O O . THR A 1 148 ? 5.592 18.299 -11.584 1.00 50.25 148 THR A O 1
ATOM 1149 N N . PHE A 1 149 ? 3.965 19.371 -10.476 1.00 51.06 149 PHE A N 1
ATOM 1150 C CA . PHE A 1 149 ? 3.114 18.195 -10.297 1.00 51.06 149 PHE A CA 1
ATOM 1151 C C . PHE A 1 149 ? 2.205 18.002 -11.514 1.00 51.06 149 PHE A C 1
ATOM 1153 O O . PHE A 1 149 ? 1.428 18.889 -11.870 1.00 51.06 149 PHE A O 1
ATOM 1160 N N . SER A 1 150 ? 2.298 16.843 -12.167 1.00 52.31 150 SER A N 1
ATOM 1161 C CA . SER A 1 150 ? 1.336 16.456 -13.200 1.00 52.31 150 SER A CA 1
ATOM 1162 C C . SER A 1 150 ? 0.028 16.077 -12.519 1.00 52.31 150 SER A C 1
ATOM 1164 O O . SER A 1 150 ? 0.031 15.188 -11.676 1.00 52.31 150 SER A O 1
ATOM 1166 N N . LEU A 1 151 ? -1.072 16.733 -12.876 1.00 55.47 151 LEU A N 1
ATOM 1167 C CA . LEU A 1 151 ? -2.387 16.433 -12.315 1.00 55.47 151 LEU A CA 1
ATOM 1168 C C . LEU A 1 151 ? -3.011 15.257 -13.072 1.00 55.47 151 LEU A C 1
ATOM 1170 O O . LEU A 1 151 ? -3.269 15.364 -14.274 1.00 55.47 151 LEU A O 1
ATOM 1174 N N . GLN A 1 152 ? -3.265 14.152 -12.375 1.00 61.38 152 GLN A N 1
ATOM 1175 C CA . GLN A 1 152 ? -4.207 13.142 -12.841 1.00 61.38 152 GLN A CA 1
ATOM 1176 C C . GLN A 1 152 ? -5.626 13.706 -12.739 1.00 61.38 152 GLN A C 1
ATOM 1178 O O . GLN A 1 152 ? -5.925 14.565 -11.903 1.00 61.38 152 GLN A O 1
ATOM 1183 N N . SER A 1 153 ? -6.527 13.244 -13.603 1.00 59.97 153 SER A N 1
ATOM 1184 C CA . SER A 1 153 ? -7.925 13.650 -13.477 1.00 59.97 153 SER A CA 1
ATOM 1185 C C . SER A 1 153 ? -8.543 13.028 -12.218 1.00 59.97 153 SER A C 1
ATOM 1187 O O . SER A 1 153 ? -8.242 11.891 -11.854 1.00 59.97 153 SER A O 1
ATOM 1189 N N . VAL A 1 154 ? -9.442 13.758 -11.550 1.00 62.47 154 VAL A N 1
ATOM 1190 C CA . VAL A 1 154 ? -10.147 13.258 -10.351 1.00 62.47 154 VAL A CA 1
ATOM 1191 C C . VAL A 1 154 ? -10.865 11.935 -10.643 1.00 62.47 154 VAL A C 1
ATOM 1193 O O . VAL A 1 154 ? -10.892 11.043 -9.798 1.00 62.47 154 VAL A O 1
ATOM 1196 N N . ASP A 1 155 ? -11.379 11.774 -11.862 1.00 59.94 155 ASP A N 1
ATOM 1197 C CA . ASP A 1 155 ? -12.054 10.557 -12.311 1.00 59.94 155 ASP A CA 1
ATOM 1198 C C . ASP A 1 155 ? -11.113 9.341 -12.356 1.00 59.94 155 ASP A C 1
ATOM 1200 O O . ASP A 1 155 ? -11.506 8.237 -11.970 1.00 59.94 155 ASP A O 1
ATOM 1204 N N . GLU A 1 156 ? -9.857 9.523 -12.774 1.00 65.25 156 GLU A N 1
ATOM 1205 C CA . GLU A 1 156 ? -8.843 8.462 -12.747 1.00 65.25 156 GLU A CA 1
ATOM 1206 C C . GLU A 1 156 ? -8.496 8.066 -11.314 1.00 65.25 156 GLU A C 1
ATOM 1208 O O . GLU A 1 156 ? -8.443 6.874 -11.009 1.00 65.25 156 GLU A O 1
ATOM 1213 N N . ILE A 1 157 ? -8.344 9.044 -10.417 1.00 63.78 157 ILE A N 1
ATOM 1214 C CA . ILE A 1 157 ? -8.041 8.783 -9.005 1.00 63.78 157 ILE A CA 1
ATOM 1215 C C . ILE A 1 157 ? -9.182 7.993 -8.354 1.00 63.78 157 ILE A C 1
ATOM 1217 O O . ILE A 1 157 ? -8.950 6.977 -7.694 1.00 63.78 157 ILE A O 1
ATOM 1221 N N . MET A 1 158 ? -10.430 8.393 -8.602 1.00 68.31 158 MET A N 1
ATOM 1222 C CA . MET A 1 158 ? -11.603 7.702 -8.066 1.00 68.31 158 MET A CA 1
ATOM 1223 C C . MET A 1 158 ? -11.773 6.295 -8.642 1.00 68.31 158 MET A C 1
ATOM 1225 O O . MET A 1 158 ? -12.186 5.386 -7.922 1.00 68.31 158 MET A O 1
ATOM 1229 N N . LYS A 1 159 ? -11.405 6.073 -9.908 1.00 75.12 159 LYS A N 1
ATOM 1230 C CA . LYS A 1 159 ? -11.396 4.734 -10.505 1.00 75.12 159 LYS A CA 1
ATOM 1231 C C . LYS A 1 159 ? -10.377 3.817 -9.829 1.00 75.12 159 LYS A C 1
ATOM 1233 O O . LYS A 1 159 ? -10.701 2.669 -9.541 1.00 75.12 159 LYS A O 1
ATOM 1238 N N . ILE A 1 160 ? -9.176 4.318 -9.544 1.00 68.50 160 ILE A N 1
ATOM 1239 C CA . ILE A 1 160 ? -8.143 3.561 -8.824 1.00 68.50 160 ILE A CA 1
ATOM 1240 C C . ILE A 1 160 ? -8.645 3.203 -7.414 1.00 68.50 160 ILE A C 1
ATOM 1242 O O . ILE A 1 160 ? -8.492 2.063 -6.974 1.00 68.50 160 ILE A O 1
ATOM 1246 N N . VAL A 1 161 ? -9.287 4.149 -6.721 1.00 67.19 161 VAL A N 1
ATOM 1247 C CA . VAL A 1 161 ? -9.898 3.921 -5.402 1.00 67.19 161 VAL A CA 1
ATOM 1248 C C . VAL A 1 161 ? -10.994 2.851 -5.464 1.00 67.19 161 VAL A C 1
ATOM 1250 O O . VAL A 1 161 ? -11.062 1.989 -4.588 1.00 67.19 161 VAL A O 1
ATOM 1253 N N . GLU A 1 162 ? -11.833 2.868 -6.499 1.00 71.19 162 GLU A N 1
ATOM 1254 C CA . GLU A 1 162 ? -12.883 1.864 -6.688 1.00 71.19 162 GLU A CA 1
ATOM 1255 C C . GLU A 1 162 ? -12.302 0.474 -6.983 1.00 71.19 162 GLU A C 1
ATOM 1257 O O . GLU A 1 162 ? -12.741 -0.512 -6.393 1.00 71.19 162 GLU A O 1
ATOM 1262 N N . GLU A 1 163 ? -11.269 0.387 -7.827 1.00 70.94 163 GLU A N 1
ATOM 1263 C CA . GLU A 1 163 ? -10.548 -0.864 -8.093 1.00 70.94 163 GLU A CA 1
ATOM 1264 C C . GLU A 1 163 ? -9.912 -1.437 -6.816 1.00 70.94 163 GLU A C 1
ATOM 1266 O O . GLU A 1 163 ? -9.949 -2.649 -6.604 1.00 70.94 163 GLU A O 1
ATOM 1271 N N . ALA A 1 164 ? -9.399 -0.580 -5.929 1.00 64.69 164 ALA A N 1
ATOM 1272 C CA . ALA A 1 164 ? -8.786 -0.997 -4.671 1.00 64.69 164 ALA A CA 1
ATOM 1273 C C . ALA A 1 164 ? -9.779 -1.525 -3.627 1.00 64.69 164 ALA A C 1
ATOM 1275 O O . ALA A 1 164 ? -9.365 -2.229 -2.710 1.00 64.69 164 ALA A O 1
ATOM 1276 N N . LYS A 1 165 ? -11.086 -1.250 -3.744 1.00 67.50 165 LYS A N 1
ATOM 1277 C CA . LYS A 1 165 ? -12.093 -1.850 -2.846 1.00 67.50 165 LYS A CA 1
ATOM 1278 C C . LYS A 1 165 ? -12.214 -3.363 -3.023 1.00 67.50 165 LYS A C 1
ATOM 1280 O O . LYS A 1 165 ? -12.736 -4.037 -2.138 1.00 67.50 165 LYS A O 1
ATOM 1285 N N . VAL A 1 166 ? -11.763 -3.896 -4.158 1.00 67.94 166 VAL A N 1
ATOM 1286 C CA . VAL A 1 166 ? -11.873 -5.314 -4.495 1.00 67.94 166 VAL A CA 1
ATOM 1287 C C . VAL A 1 166 ? -10.481 -5.938 -4.464 1.00 67.94 166 VAL A C 1
ATOM 1289 O O . VAL A 1 166 ? -9.638 -5.638 -5.307 1.00 67.94 166 VAL A O 1
ATOM 1292 N N . ALA A 1 167 ? -10.237 -6.837 -3.505 1.00 60.09 167 ALA A N 1
ATOM 1293 C CA . ALA A 1 167 ? -9.000 -7.614 -3.477 1.00 60.09 167 ALA A CA 1
ATOM 1294 C C . ALA A 1 167 ? -8.814 -8.376 -4.810 1.00 60.09 167 ALA A C 1
ATOM 1296 O O . ALA A 1 167 ? -9.797 -8.862 -5.391 1.00 60.09 167 ALA A O 1
ATOM 1297 N N . PRO A 1 168 ? -7.579 -8.477 -5.338 1.00 59.19 168 PRO A N 1
ATOM 1298 C CA . PRO A 1 168 ? -7.337 -9.200 -6.578 1.00 59.19 168 PRO A CA 1
ATOM 1299 C C . PRO A 1 168 ? -7.793 -10.660 -6.441 1.00 59.19 168 PRO A C 1
ATOM 1301 O O . PRO A 1 168 ? -7.699 -11.268 -5.379 1.00 59.19 168 PRO A O 1
ATOM 1304 N N . ARG A 1 169 ? -8.304 -11.255 -7.531 1.00 49.34 169 ARG A N 1
ATOM 1305 C CA . ARG A 1 169 ? -8.651 -12.684 -7.514 1.00 49.34 169 ARG A CA 1
ATOM 1306 C C . ARG A 1 169 ? -7.376 -13.485 -7.250 1.00 49.34 169 ARG A C 1
ATOM 1308 O O . ARG A 1 169 ? -6.493 -13.497 -8.109 1.00 49.34 169 ARG A O 1
ATOM 1315 N N . VAL A 1 170 ? -7.335 -14.159 -6.102 1.00 54.97 170 VAL A N 1
ATOM 1316 C CA . VAL A 1 170 ? -6.318 -15.149 -5.721 1.00 54.97 170 VAL A CA 1
ATOM 1317 C C . VAL A 1 170 ? -6.044 -16.052 -6.922 1.00 54.97 170 VAL A C 1
ATOM 1319 O O . VAL A 1 170 ? -6.986 -16.473 -7.612 1.00 54.97 170 VAL A O 1
ATOM 1322 N N . SER A 1 171 ? -4.773 -16.350 -7.209 1.00 49.28 171 SER A N 1
ATOM 1323 C CA . SER A 1 171 ? -4.452 -17.350 -8.228 1.00 49.28 171 SER A CA 1
ATOM 1324 C C . SER A 1 171 ? -5.224 -18.622 -7.891 1.00 49.28 171 SER A C 1
ATOM 1326 O O . SER A 1 171 ? -5.087 -19.140 -6.781 1.00 49.28 171 SER A O 1
ATOM 1328 N N . ARG A 1 172 ? -6.067 -19.098 -8.821 1.00 47.97 172 ARG A N 1
ATOM 1329 C CA . ARG A 1 172 ? -6.765 -20.381 -8.665 1.00 47.97 172 ARG A CA 1
ATOM 1330 C C . ARG A 1 172 ? -5.749 -21.418 -8.177 1.00 47.97 172 ARG A C 1
ATOM 1332 O O . ARG A 1 172 ? -4.622 -21.388 -8.682 1.00 47.97 172 ARG A O 1
ATOM 1339 N N . PRO A 1 173 ? -6.121 -22.334 -7.264 1.00 43.41 173 PRO A N 1
ATOM 1340 C CA . PRO A 1 173 ? -5.267 -23.476 -6.987 1.00 43.41 173 PRO A CA 1
ATOM 1341 C C . PRO A 1 173 ? -4.901 -24.092 -8.337 1.00 43.41 173 PRO A C 1
ATOM 1343 O O . PRO A 1 173 ? -5.787 -24.396 -9.143 1.00 43.41 173 PRO A O 1
ATOM 1346 N N . ILE A 1 174 ? -3.600 -24.175 -8.629 1.00 53.03 174 ILE A N 1
ATOM 1347 C CA . ILE A 1 174 ? -3.119 -24.994 -9.738 1.00 53.03 174 ILE A CA 1
ATOM 1348 C C . ILE A 1 174 ? -3.693 -26.369 -9.423 1.00 53.03 174 ILE A C 1
ATOM 1350 O O . ILE A 1 174 ? -3.421 -26.900 -8.344 1.00 53.03 174 ILE A O 1
ATOM 1354 N N . GLY A 1 175 ? -4.601 -26.849 -10.282 1.00 43.75 175 GLY A N 1
ATOM 1355 C CA . GLY A 1 175 ? -5.283 -28.124 -10.089 1.00 43.75 175 GLY A CA 1
ATOM 1356 C C . GLY A 1 175 ? -4.255 -29.159 -9.660 1.00 43.75 175 GLY A C 1
ATOM 1357 O O . GLY A 1 175 ? -3.163 -29.185 -10.229 1.00 43.75 175 GLY A O 1
ATOM 1358 N N . GLY A 1 176 ? -4.574 -29.889 -8.588 1.00 44.22 176 GLY A N 1
ATOM 1359 C CA . GLY A 1 176 ? -3.625 -30.745 -7.891 1.00 44.22 176 GLY A CA 1
ATOM 1360 C C . GLY A 1 176 ? -2.778 -31.551 -8.867 1.00 44.22 176 GLY A C 1
ATOM 1361 O O . GLY A 1 176 ? -3.294 -32.073 -9.855 1.00 44.22 176 GLY A O 1
ATOM 1362 N N . PHE A 1 177 ? -1.480 -31.625 -8.583 1.00 51.00 177 PHE A N 1
ATOM 1363 C CA . PHE A 1 177 ? -0.626 -32.665 -9.136 1.00 51.00 177 PHE A CA 1
ATOM 1364 C C . PHE A 1 177 ? -1.204 -34.010 -8.678 1.00 51.00 177 PHE A C 1
ATOM 1366 O O . PHE A 1 177 ? -0.928 -34.463 -7.567 1.00 51.00 177 PHE A O 1
ATOM 1373 N N . GLY A 1 178 ? -2.108 -34.552 -9.492 1.00 44.88 178 GLY A N 1
ATOM 1374 C CA . GLY A 1 178 ? -2.490 -35.957 -9.493 1.00 44.88 178 GLY A CA 1
ATOM 1375 C C . GLY A 1 178 ? -1.469 -36.780 -10.258 1.00 44.88 178 GLY A C 1
ATOM 1376 O O . GLY A 1 178 ? -0.776 -36.200 -11.128 1.00 44.88 178 GLY A O 1
#

Radius of gyration: 20.9 Å; chains: 1; bounding box: 49×64×64 Å

Secondary structure (DSSP, 8-state):
---HHHHHHHHHHHHHHSPP-----EEEEEETTGGG-HHHHHHHHHHHHTT--EEEEEEE-SEETTEEHHHH-S---GGGTTTTS-EEEEETT-HHHHHHHHHHHHHHHHHHS-EEEEEE--SSS--HHHHHHHHHSSS---GGG-TTSPPPPHHHHHHHHHHHTS------------

InterPro domains:
  IPR001017 Dehydrogenase, E1 component [PF00676] (22-114)
  IPR029061 Thiamin diphosphate-binding fold [SSF52518] (23-114)
  IPR050642 Pyruvate Dehydrogenase E1 Alpha Subunit [PTHR11516] (23-115)

Foldseek 3Di:
DPDPVVVVVVVVVVVVVPDPDPDDAEEAEDELLRLPDPVVLVVLVVQQVVLARYEYEYEYQQDDPPAGNVRRDVDSPSQLPSQQAFGFEFELLALVLLLVVVVLSNVCSVPRTYHYYYYDDDPDPPDVVVSNCVSVDDDDDPCVVPVSRDDDDPVVSVVSSVSRVDRPPHDDPPPDPD

Sequence (178 aa):
MTSLTDKIAKMEAELQAAEPVKSVVFFALSGDGAANRRQLFEALNISALWDLPAILVYENNHYGMGTAEWRAAKSPAYYKRGDYAPGLKVDVMDALAVKQACTFAKEHALKNGPIQATEYNTLLEYCACFKLFYACGTEDIDLKENPTFSLQSVDEIMKIVEEAKVAPRVSRPIGGFG